Protein AF-A0A9Q0JGZ7-F1 (afdb_monomer)

Solvent-accessible surface area (backbone atoms only — not comparable to full-atom values): 4242 Å² total; per-residue (Å²): 134,83,73,54,70,63,51,52,52,50,54,50,50,53,52,55,49,52,53,51,52,49,52,53,50,52,51,73,65,39,87,82,50,84,77,65,100,62,84,49,75,63,56,52,53,52,49,45,44,70,41,78,84,48,96,61,80,52,46,72,67,55,55,53,61,74,78,106

pLDDT: mean 81.52, std 9.19, range [41.75, 91.19]

Structure (mmCIF, N/CA/C/O backbone):
data_AF-A0A9Q0JGZ7-F1
#
_entry.id   AF-A0A9Q0JGZ7-F1
#
loop_
_atom_site.group_PDB
_atom_site.id
_atom_site.type_symbol
_atom_site.label_atom_id
_atom_site.label_alt_id
_atom_site.label_comp_id
_atom_site.label_asym_id
_atom_site.label_entity_id
_atom_site.label_seq_id
_atom_site.pdbx_PDB_ins_code
_atom_site.Cartn_x
_atom_site.Cartn_y
_atom_site.Cartn_z
_atom_site.occupan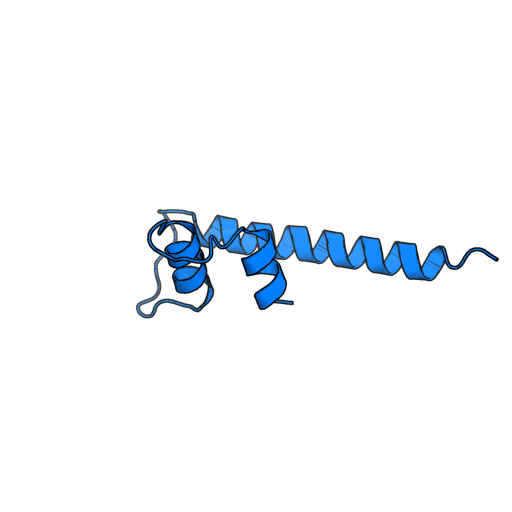cy
_atom_site.B_iso_or_equiv
_atom_site.auth_seq_id
_atom_site.auth_comp_id
_atom_site.auth_asym_id
_atom_site.auth_atom_id
_atom_site.pdbx_PDB_model_num
ATOM 1 N N . MET A 1 1 ? 20.031 4.313 -29.544 1.00 41.75 1 MET A N 1
ATOM 2 C CA . MET A 1 1 ? 20.590 3.405 -28.517 1.00 41.75 1 MET A CA 1
ATOM 3 C C . MET A 1 1 ? 19.510 3.114 -27.490 1.00 41.75 1 MET A C 1
ATOM 5 O O . MET A 1 1 ? 18.970 4.045 -26.911 1.00 41.75 1 MET A O 1
ATOM 9 N N . ARG A 1 2 ? 19.128 1.844 -27.328 1.00 51.94 2 ARG A N 1
ATOM 10 C CA . ARG A 1 2 ? 18.086 1.413 -26.388 1.00 51.94 2 ARG A CA 1
ATOM 11 C C . ARG A 1 2 ? 18.707 1.244 -24.999 1.00 51.94 2 ARG A C 1
ATOM 13 O O . ARG A 1 2 ? 19.416 0.271 -24.771 1.00 51.94 2 ARG A O 1
ATOM 20 N N . ILE A 1 3 ? 18.383 2.128 -24.057 1.00 58.44 3 ILE A N 1
ATOM 21 C CA . ILE A 1 3 ? 18.643 1.933 -22.613 1.00 58.44 3 ILE A CA 1
ATOM 22 C C . ILE A 1 3 ? 17.620 0.920 -22.037 1.00 58.44 3 ILE A C 1
ATOM 24 O O . ILE A 1 3 ? 17.093 1.073 -20.942 1.00 58.44 3 ILE A O 1
ATOM 28 N N . THR A 1 4 ? 17.258 -0.122 -22.798 1.00 68.56 4 THR A N 1
ATOM 29 C CA . THR A 1 4 ? 16.083 -0.956 -22.485 1.00 68.56 4 THR A CA 1
ATOM 30 C C . THR A 1 4 ? 16.355 -2.033 -21.450 1.00 68.56 4 THR A C 1
ATOM 32 O O . THR A 1 4 ? 15.420 -2.484 -20.807 1.00 68.56 4 THR A O 1
ATOM 35 N N . GLY A 1 5 ? 17.610 -2.451 -21.262 1.00 77.00 5 GLY A N 1
ATOM 36 C CA . GLY A 1 5 ? 17.943 -3.484 -20.275 1.00 77.00 5 GLY A CA 1
ATOM 37 C C . GLY A 1 5 ? 17.825 -2.989 -18.831 1.00 77.00 5 GLY A C 1
ATOM 38 O O . GLY A 1 5 ? 17.241 -3.669 -17.992 1.00 77.00 5 GLY A O 1
ATOM 39 N N . LEU A 1 6 ? 18.345 -1.791 -18.541 1.00 80.94 6 LEU A N 1
ATOM 40 C CA . LEU A 1 6 ? 18.270 -1.198 -17.203 1.00 80.94 6 LEU A CA 1
ATOM 41 C C . LEU A 1 6 ? 16.844 -0.743 -16.869 1.00 80.94 6 LEU A C 1
ATOM 43 O O . LEU A 1 6 ? 16.367 -1.030 -15.776 1.00 80.94 6 LEU A O 1
ATOM 47 N N . ALA A 1 7 ? 16.151 -0.117 -17.829 1.00 83.94 7 ALA A N 1
ATOM 48 C CA . ALA A 1 7 ? 14.752 0.276 -17.672 1.00 83.94 7 ALA A CA 1
AT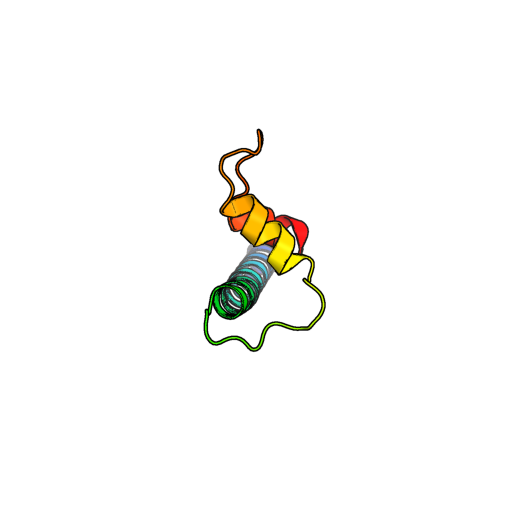OM 49 C C . ALA A 1 7 ? 13.842 -0.937 -17.408 1.00 83.94 7 ALA A C 1
ATOM 51 O O . ALA A 1 7 ? 13.074 -0.921 -16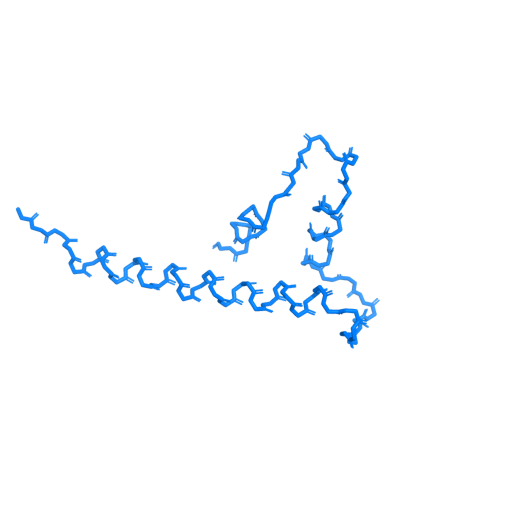.454 1.00 83.94 7 ALA A O 1
ATOM 52 N N . ALA A 1 8 ? 14.004 -2.038 -18.154 1.00 85.56 8 ALA A N 1
ATOM 53 C CA . ALA A 1 8 ? 13.217 -3.254 -17.931 1.00 85.56 8 ALA A CA 1
ATOM 54 C C . ALA A 1 8 ? 13.470 -3.893 -16.553 1.00 85.56 8 ALA A C 1
ATOM 56 O O . ALA A 1 8 ? 12.547 -4.415 -15.932 1.00 85.56 8 ALA A O 1
ATOM 57 N N . ARG A 1 9 ? 14.714 -3.850 -16.052 1.00 85.62 9 ARG A N 1
ATOM 58 C CA . ARG A 1 9 ? 15.036 -4.327 -14.695 1.00 85.62 9 ARG A CA 1
ATOM 59 C C . ARG A 1 9 ? 14.408 -3.443 -13.620 1.00 85.62 9 ARG A C 1
ATOM 61 O O . ARG A 1 9 ? 13.888 -3.973 -12.646 1.00 85.62 9 ARG A O 1
ATOM 68 N N . LEU A 1 10 ? 14.434 -2.124 -13.809 1.00 86.88 10 LEU A N 1
ATOM 69 C CA . LEU A 1 10 ? 13.795 -1.174 -12.902 1.00 86.88 10 LEU A CA 1
ATOM 70 C C . LEU A 1 10 ? 12.276 -1.383 -12.859 1.00 86.88 10 LEU A C 1
ATOM 72 O O . LEU A 1 10 ? 11.719 -1.531 -11.779 1.00 86.88 10 LEU A O 1
ATOM 76 N N . GLU A 1 11 ? 11.622 -1.471 -14.019 1.00 87.50 11 GLU A N 1
ATOM 77 C CA . GLU A 1 11 ? 10.181 -1.733 -14.112 1.00 87.50 11 GLU A CA 1
ATOM 78 C C . GLU A 1 11 ? 9.790 -3.056 -13.453 1.00 87.50 11 GLU A C 1
ATOM 80 O O . GLU A 1 11 ? 8.768 -3.131 -12.772 1.00 87.50 11 GLU A O 1
ATOM 85 N N . LYS A 1 12 ? 10.605 -4.102 -13.635 1.00 88.88 12 LYS A N 1
ATOM 86 C CA . LYS A 1 12 ? 10.388 -5.388 -12.971 1.00 88.88 12 LYS A CA 1
ATOM 87 C C . LYS A 1 12 ? 10.449 -5.242 -11.450 1.00 88.88 12 LYS A C 1
ATOM 89 O O . LYS A 1 12 ? 9.528 -5.691 -10.778 1.00 88.88 12 LYS A O 1
ATOM 94 N N . ASN A 1 13 ? 11.482 -4.583 -10.927 1.00 88.06 13 ASN A N 1
ATOM 95 C CA . ASN A 1 13 ? 11.625 -4.373 -9.487 1.00 88.06 13 ASN A CA 1
ATOM 96 C C . ASN A 1 13 ? 10.458 -3.552 -8.921 1.00 88.06 13 ASN A C 1
ATOM 98 O O . ASN A 1 13 ? 9.890 -3.937 -7.909 1.00 88.06 13 ASN A O 1
ATOM 102 N N . ILE A 1 14 ? 10.054 -2.464 -9.590 1.00 86.75 14 ILE A N 1
ATOM 103 C CA . ILE A 1 14 ? 8.912 -1.638 -9.160 1.00 86.75 14 ILE A CA 1
ATOM 104 C C . ILE A 1 14 ? 7.635 -2.478 -9.077 1.00 86.75 14 ILE A C 1
ATOM 106 O O . ILE A 1 14 ? 6.911 -2.377 -8.093 1.00 86.75 14 ILE A O 1
ATOM 110 N N . LYS A 1 15 ? 7.373 -3.341 -10.067 1.00 89.31 15 LYS A N 1
ATOM 111 C CA . LYS A 1 15 ? 6.212 -4.244 -10.041 1.00 89.31 15 LYS A CA 1
ATOM 112 C C . LYS A 1 15 ? 6.288 -5.263 -8.908 1.00 89.31 15 LYS A C 1
ATOM 114 O O . LYS A 1 15 ? 5.277 -5.527 -8.271 1.00 89.31 15 LYS A O 1
ATOM 119 N N . GLU A 1 16 ? 7.459 -5.843 -8.659 1.00 90.62 16 GLU A N 1
ATOM 120 C CA . GLU A 1 16 ? 7.643 -6.790 -7.552 1.00 90.62 16 GLU A CA 1
ATOM 121 C C . GLU A 1 16 ? 7.410 -6.116 -6.194 1.00 90.62 16 GLU A C 1
ATOM 123 O O . GLU A 1 16 ? 6.709 -6.674 -5.350 1.00 90.62 16 GLU A O 1
ATOM 128 N N . PHE A 1 17 ? 7.914 -4.894 -6.008 1.00 89.12 17 PHE A N 1
ATOM 129 C CA . PHE A 1 17 ? 7.630 -4.107 -4.812 1.00 89.12 17 PHE A CA 1
ATOM 130 C C . PHE A 1 17 ? 6.149 -3.741 -4.698 1.00 89.12 17 PHE A C 1
ATOM 132 O O . PHE A 1 17 ? 5.584 -3.867 -3.618 1.00 89.12 17 PHE A O 1
ATOM 139 N N . ASP A 1 18 ? 5.500 -3.338 -5.790 1.00 88.75 18 ASP A N 1
ATOM 140 C CA . ASP A 1 18 ? 4.072 -3.010 -5.785 1.00 88.75 18 ASP A CA 1
ATOM 141 C C . ASP A 1 18 ? 3.216 -4.193 -5.305 1.00 88.75 18 ASP A C 1
ATOM 143 O O . ASP A 1 18 ? 2.362 -4.028 -4.432 1.00 88.75 18 ASP A O 1
ATOM 147 N N . VAL A 1 19 ? 3.511 -5.400 -5.800 1.00 91.19 19 VAL A N 1
ATOM 148 C CA . VAL A 1 19 ? 2.864 -6.644 -5.356 1.00 91.19 19 VAL A CA 1
ATOM 149 C C . VAL A 1 19 ? 3.147 -6.916 -3.879 1.00 91.19 19 VAL A C 1
ATOM 151 O O . VAL A 1 19 ? 2.225 -7.233 -3.131 1.00 91.19 19 VAL A O 1
ATOM 154 N N . PHE A 1 20 ? 4.398 -6.764 -3.443 1.00 90.38 20 PHE A N 1
ATOM 155 C CA . PHE A 1 20 ? 4.791 -6.973 -2.049 1.00 90.38 20 PHE A CA 1
ATOM 156 C C . PHE A 1 20 ? 4.048 -6.031 -1.089 1.00 90.38 20 PHE A C 1
ATOM 158 O O . PHE A 1 20 ? 3.457 -6.483 -0.109 1.00 90.38 20 PHE A O 1
ATOM 165 N N . TYR A 1 21 ? 4.004 -4.730 -1.387 1.00 88.00 21 TYR A N 1
ATOM 166 C CA . TYR A 1 21 ? 3.278 -3.768 -0.555 1.00 88.00 21 TYR A CA 1
ATOM 167 C C . TYR A 1 21 ? 1.766 -3.993 -0.598 1.00 88.00 21 TYR A C 1
ATOM 169 O O . TYR A 1 21 ? 1.103 -3.811 0.421 1.00 88.00 21 TYR A O 1
ATOM 177 N N . GLN A 1 22 ? 1.215 -4.416 -1.740 1.00 88.50 22 GLN A N 1
ATOM 178 C CA . GLN A 1 22 ? -0.201 -4.767 -1.836 1.00 88.50 22 GLN A CA 1
ATOM 179 C C . GLN A 1 22 ? -0.548 -5.931 -0.902 1.00 88.50 22 GLN A C 1
ATOM 181 O O . GLN A 1 22 ? -1.525 -5.837 -0.171 1.00 88.50 22 GLN A O 1
ATOM 186 N N . GLN A 1 23 ? 0.283 -6.977 -0.853 1.00 89.94 23 GLN A N 1
ATOM 187 C CA . GLN A 1 23 ? 0.080 -8.108 0.059 1.00 89.94 23 GLN A CA 1
ATOM 188 C C . GLN A 1 23 ? 0.096 -7.678 1.528 1.00 89.94 23 GLN A C 1
ATOM 190 O O . GLN A 1 23 ? -0.752 -8.113 2.302 1.00 89.94 23 GLN A O 1
ATOM 195 N N . ILE A 1 24 ? 1.027 -6.796 1.901 1.00 87.75 24 ILE A N 1
ATOM 196 C CA . ILE A 1 24 ? 1.096 -6.248 3.260 1.00 87.75 24 ILE A CA 1
ATOM 197 C C . ILE A 1 24 ? -0.174 -5.453 3.573 1.00 87.75 24 ILE A C 1
ATOM 199 O O . ILE A 1 24 ? -0.784 -5.661 4.618 1.00 87.75 24 ILE A O 1
ATOM 203 N N . ILE A 1 25 ? -0.598 -4.563 2.674 1.00 87.38 25 ILE A N 1
ATOM 204 C CA . ILE A 1 25 ? -1.828 -3.782 2.845 1.00 87.38 25 ILE A CA 1
ATOM 205 C C . ILE A 1 25 ? -3.035 -4.710 3.008 1.00 87.38 25 ILE A C 1
ATOM 207 O O . ILE A 1 25 ? -3.834 -4.507 3.919 1.00 87.38 25 ILE A O 1
ATOM 211 N N . ASP A 1 26 ? -3.150 -5.738 2.171 1.00 88.12 26 ASP A N 1
ATOM 212 C CA . ASP A 1 26 ?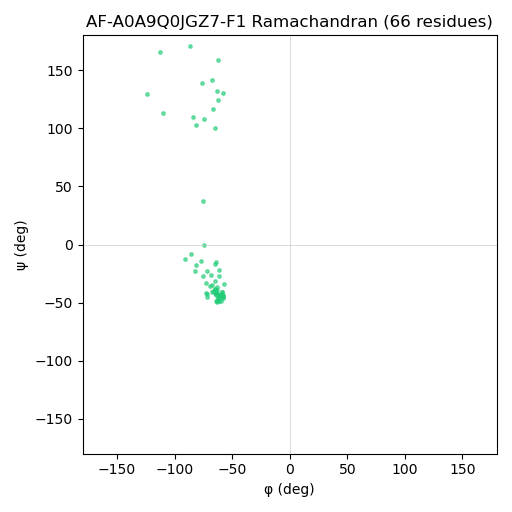 -4.254 -6.694 2.215 1.00 88.12 26 ASP A CA 1
ATOM 213 C C . ASP A 1 26 ? -4.268 -7.474 3.542 1.00 88.12 26 ASP A C 1
ATOM 215 O O . ASP A 1 26 ? -5.333 -7.659 4.132 1.00 88.12 26 ASP A O 1
ATOM 219 N N . GLU A 1 27 ? -3.098 -7.850 4.071 1.00 87.06 27 GLU A N 1
ATOM 220 C CA . GLU A 1 27 ? -2.967 -8.447 5.407 1.00 87.06 27 GLU A CA 1
ATOM 221 C C . GLU A 1 27 ? -3.457 -7.491 6.507 1.00 87.06 27 GLU A C 1
ATOM 223 O O . GLU A 1 27 ? -4.190 -7.900 7.406 1.00 87.06 27 GLU A O 1
ATOM 228 N N . HIS A 1 28 ? -3.109 -6.203 6.425 1.00 85.06 28 HIS A N 1
ATOM 229 C CA . HIS A 1 28 ? -3.531 -5.186 7.400 1.00 85.06 28 HIS A CA 1
ATOM 230 C C . HIS A 1 28 ? -5.022 -4.830 7.270 1.00 85.06 28 HIS A C 1
ATOM 232 O O . HIS A 1 28 ? -5.644 -4.365 8.228 1.00 85.06 28 HIS A O 1
ATOM 238 N N . LEU A 1 29 ? -5.620 -5.065 6.100 1.00 84.06 29 LEU A N 1
ATOM 239 C CA . LEU A 1 29 ? -7.055 -4.925 5.869 1.00 84.06 29 LEU A CA 1
ATOM 240 C C . LEU A 1 29 ? -7.859 -6.147 6.334 1.00 84.06 29 LEU A C 1
ATOM 242 O O . LEU A 1 29 ? -9.072 -6.004 6.519 1.00 84.06 29 LEU A O 1
ATOM 246 N N . ASP A 1 30 ? -7.228 -7.308 6.542 1.00 85.31 30 ASP A N 1
ATOM 247 C CA . ASP A 1 30 ? -7.915 -8.516 6.998 1.00 85.31 30 ASP A CA 1
ATOM 248 C C . ASP A 1 30 ? -8.448 -8.324 8.434 1.00 85.31 30 ASP A C 1
ATOM 250 O O . ASP A 1 30 ? -7.672 -8.185 9.385 1.00 85.31 30 ASP A O 1
ATOM 254 N N . PRO A 1 31 ? -9.778 -8.360 8.650 1.00 77.00 31 PRO A N 1
ATOM 255 C CA . PRO A 1 31 ? -10.359 -8.265 9.988 1.00 77.00 31 PRO A CA 1
ATOM 256 C C . PRO A 1 31 ? -9.979 -9.437 10.906 1.00 77.00 31 PRO A C 1
ATOM 258 O O . PRO A 1 31 ? -10.186 -9.342 12.116 1.00 77.00 31 PRO A O 1
ATOM 261 N N . LYS A 1 32 ? -9.451 -10.539 10.358 1.00 79.50 32 LYS A N 1
ATOM 262 C CA . LYS A 1 32 ? -8.954 -11.699 11.109 1.00 79.50 32 LYS A CA 1
ATOM 263 C C . LYS A 1 32 ? -7.503 -11.544 11.564 1.00 79.50 32 LYS A C 1
ATOM 265 O O . LYS A 1 32 ? -7.044 -12.388 12.337 1.00 79.50 32 LYS A O 1
ATOM 270 N N . ARG A 1 33 ? -6.783 -10.503 11.121 1.00 79.81 33 ARG A N 1
ATOM 271 C CA . ARG A 1 33 ? -5.419 -10.225 11.588 1.00 79.81 33 ARG A CA 1
ATOM 272 C C . ARG A 1 33 ? -5.436 -10.056 13.105 1.00 79.81 33 ARG A C 1
ATOM 274 O O . ARG A 1 33 ? -6.238 -9.296 13.653 1.00 79.81 33 ARG A O 1
ATOM 281 N N . SER A 1 34 ? -4.534 -10.752 13.795 1.00 76.12 34 SER A N 1
ATOM 282 C CA . SER A 1 34 ? -4.274 -10.488 15.209 1.00 76.12 34 SER A CA 1
ATOM 283 C C . SER A 1 34 ? -3.695 -9.084 15.330 1.00 76.12 34 SER A C 1
ATOM 285 O O . SER A 1 34 ? -2.519 -8.872 15.044 1.00 76.12 34 SER A O 1
ATOM 287 N N . LYS A 1 35 ? -4.537 -8.117 15.703 1.00 70.12 35 LYS A N 1
ATOM 288 C CA . LYS A 1 35 ? -4.094 -6.738 15.882 1.00 70.12 35 LYS A CA 1
ATOM 289 C C . LYS A 1 35 ? -3.046 -6.686 16.999 1.00 70.12 35 LYS A C 1
ATOM 291 O O . LYS A 1 35 ? -3.339 -7.154 18.105 1.00 70.12 35 LYS A O 1
ATOM 296 N N . PRO A 1 36 ? -1.842 -6.156 16.735 1.00 72.50 36 PRO A N 1
ATOM 297 C CA . PRO A 1 36 ? -0.862 -5.929 17.785 1.00 72.50 36 PRO A CA 1
ATOM 298 C C . PRO A 1 36 ? -1.404 -4.920 18.809 1.00 72.50 36 PRO A C 1
ATOM 300 O O . PRO A 1 36 ? -2.310 -4.140 18.526 1.00 72.50 36 PRO A O 1
ATOM 303 N N . ALA A 1 37 ? -0.845 -4.930 20.022 1.00 73.81 37 ALA A N 1
ATOM 304 C CA . ALA A 1 37 ? -1.254 -4.011 21.091 1.00 73.81 37 ALA A CA 1
ATOM 305 C C . ALA A 1 37 ? -0.962 -2.530 20.770 1.00 73.81 37 ALA A C 1
ATOM 307 O O . ALA A 1 37 ? -1.511 -1.643 21.419 1.00 73.81 37 ALA A O 1
ATOM 308 N N . GLN A 1 38 ? -0.098 -2.274 19.788 1.00 76.56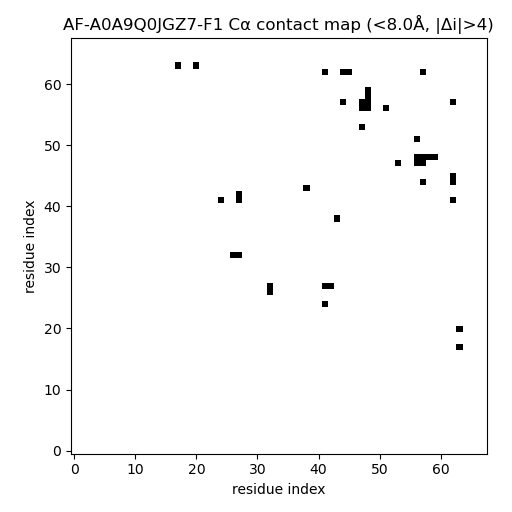 38 GLN A N 1
ATOM 309 C CA . GLN A 1 38 ? 0.260 -0.949 19.306 1.00 76.56 38 GLN A CA 1
ATOM 310 C C . GLN A 1 38 ? -0.002 -0.881 17.803 1.00 76.56 38 GLN A C 1
ATOM 312 O O . GLN A 1 38 ? 0.456 -1.755 17.070 1.00 76.56 38 GLN A O 1
ATOM 317 N N . GLU A 1 39 ? -0.719 0.155 17.372 1.00 80.25 39 GLU A N 1
ATOM 318 C CA . GLU A 1 39 ? -0.952 0.445 15.955 1.00 80.25 39 GLU A CA 1
ATOM 319 C C . GLU A 1 39 ? 0.377 0.751 15.260 1.00 80.25 39 GLU A C 1
ATOM 321 O O . GLU A 1 39 ? 1.197 1.529 15.765 1.00 80.25 39 GLU A O 1
ATOM 326 N N . ASP A 1 40 ? 0.595 0.119 14.110 1.00 84.44 40 ASP A N 1
ATOM 327 C CA . ASP A 1 40 ? 1.752 0.399 13.270 1.00 84.44 40 ASP A CA 1
ATOM 328 C C . ASP A 1 40 ? 1.469 1.569 12.305 1.00 84.44 40 ASP A C 1
ATOM 330 O O . ASP A 1 40 ? 0.353 2.083 12.187 1.00 84.44 40 ASP A O 1
ATOM 334 N N . ILE A 1 41 ? 2.510 2.052 11.620 1.00 85.69 41 ILE A N 1
ATOM 335 C CA . ILE A 1 41 ? 2.370 3.177 10.684 1.00 85.69 41 ILE A CA 1
ATOM 336 C C . ILE A 1 41 ? 1.404 2.852 9.532 1.00 85.69 41 ILE A C 1
ATOM 338 O O . ILE A 1 41 ? 0.768 3.760 8.999 1.00 85.69 41 ILE A O 1
ATOM 342 N N . LEU A 1 42 ? 1.259 1.574 9.163 1.00 86.44 42 LEU A N 1
ATOM 343 C CA . LEU A 1 42 ? 0.340 1.142 8.114 1.00 86.44 42 LEU A CA 1
ATOM 344 C C . LEU A 1 42 ? -1.102 1.220 8.601 1.00 86.44 42 LEU A C 1
ATOM 346 O O . LEU A 1 42 ? -1.947 1.724 7.865 1.00 86.44 42 LEU A O 1
ATOM 350 N N . ASP A 1 43 ? -1.378 0.809 9.837 1.00 85.88 43 ASP A N 1
ATOM 351 C CA . ASP A 1 43 ? -2.696 0.937 10.459 1.00 85.88 43 ASP A CA 1
ATOM 352 C C . ASP A 1 43 ? -3.149 2.407 10.489 1.00 85.88 43 ASP A C 1
ATOM 354 O O . ASP A 1 43 ? -4.269 2.725 10.073 1.00 85.88 43 ASP A O 1
ATOM 358 N N . VAL A 1 44 ? -2.252 3.325 10.876 1.00 86.81 44 VAL A N 1
ATOM 359 C CA . VAL A 1 44 ? -2.524 4.774 10.895 1.00 86.81 44 VAL A CA 1
ATOM 360 C C . VAL A 1 44 ? -2.804 5.306 9.486 1.00 86.81 44 VAL A C 1
ATOM 362 O O . VAL A 1 44 ? -3.801 5.998 9.267 1.00 86.81 44 VAL A O 1
ATOM 365 N N . LEU A 1 45 ? -1.966 4.963 8.503 1.00 87.50 45 LEU A N 1
ATOM 366 C CA . LEU A 1 45 ? -2.135 5.403 7.115 1.00 87.50 45 LEU A CA 1
ATOM 367 C C . LEU A 1 45 ? -3.418 4.841 6.478 1.00 87.50 45 LEU A C 1
ATOM 369 O O . LEU A 1 45 ? -4.116 5.555 5.754 1.00 87.50 45 LEU A O 1
ATOM 373 N N . LEU A 1 46 ? -3.772 3.589 6.774 1.00 86.25 46 LEU A N 1
ATOM 374 C CA . LEU A 1 46 ? -5.010 2.958 6.312 1.00 86.25 46 LEU A CA 1
ATOM 375 C C . LEU A 1 46 ? -6.245 3.565 6.982 1.00 86.25 46 LEU A C 1
ATOM 377 O O . LEU A 1 46 ? -7.281 3.721 6.331 1.00 86.25 46 LEU A O 1
ATOM 381 N N . GLN A 1 47 ? -6.153 3.943 8.257 1.00 85.19 47 GLN A N 1
ATOM 382 C CA . GLN A 1 47 ? -7.213 4.683 8.932 1.00 85.19 47 GLN A CA 1
ATOM 383 C C . GLN A 1 47 ? -7.413 6.061 8.296 1.00 85.19 47 GLN A C 1
ATOM 385 O O . GLN A 1 47 ? -8.549 6.433 8.012 1.00 85.19 47 GLN A O 1
ATOM 390 N N . MET A 1 48 ? -6.331 6.776 7.983 1.00 84.31 48 MET A N 1
ATOM 391 C CA . MET A 1 48 ? -6.392 8.055 7.267 1.00 84.31 48 MET A CA 1
ATOM 392 C C . MET A 1 48 ? -6.926 7.914 5.832 1.00 84.31 48 MET A C 1
ATOM 394 O O . MET A 1 48 ? -7.583 8.824 5.338 1.00 84.31 48 MET A O 1
ATOM 398 N N . HIS A 1 49 ? -6.689 6.782 5.158 1.00 83.75 49 HIS A N 1
ATOM 399 C CA . HIS A 1 49 ? -7.319 6.474 3.868 1.00 83.75 49 HIS A CA 1
ATOM 400 C C . HIS A 1 49 ? -8.840 6.274 3.992 1.00 83.75 49 HIS A C 1
ATOM 402 O O . HIS A 1 49 ? -9.602 6.725 3.135 1.00 83.75 49 HIS A O 1
ATOM 408 N N . LYS A 1 50 ? -9.296 5.603 5.059 1.00 81.44 50 LYS A N 1
ATOM 409 C CA . LYS A 1 50 ? -10.728 5.377 5.331 1.00 81.44 50 LYS A CA 1
ATOM 410 C C . LYS A 1 50 ? -11.438 6.650 5.791 1.00 81.44 50 LYS A C 1
ATOM 412 O O . LYS A 1 50 ? -12.618 6.838 5.486 1.00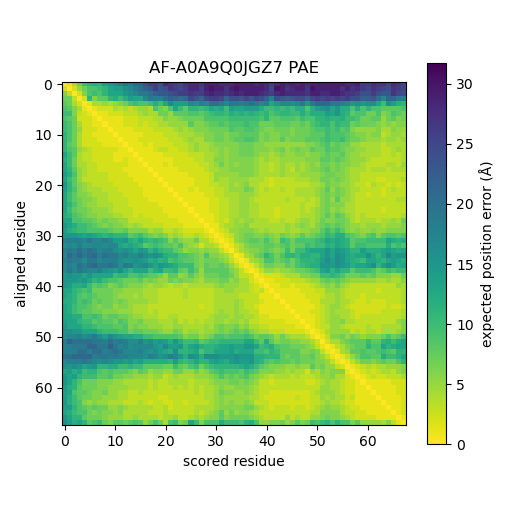 81.44 50 LYS A O 1
ATOM 417 N N . ASP A 1 51 ? -10.735 7.510 6.516 1.00 79.94 51 ASP A N 1
ATOM 418 C CA . ASP A 1 51 ? -11.280 8.742 7.059 1.00 79.94 51 ASP A CA 1
ATOM 419 C C . ASP A 1 51 ? -11.311 9.855 6.000 1.00 79.94 51 ASP A C 1
ATOM 421 O O . ASP A 1 51 ? -10.318 10.502 5.668 1.00 79.94 51 ASP A O 1
ATOM 425 N N . ARG A 1 52 ? -12.507 10.107 5.461 1.00 67.38 52 ARG A N 1
ATOM 426 C CA . ARG A 1 52 ? -12.742 11.167 4.469 1.00 67.38 52 ARG A CA 1
ATOM 427 C C . ARG A 1 52 ? -12.733 12.577 5.069 1.00 67.38 52 ARG A C 1
ATOM 429 O O . ARG A 1 52 ? -12.940 13.535 4.328 1.00 67.38 52 ARG A O 1
ATOM 436 N N . SER A 1 53 ? -12.526 12.718 6.380 1.00 70.19 53 SER A N 1
ATOM 437 C CA . SER A 1 53 ? -12.454 14.016 7.053 1.00 70.19 53 SER A CA 1
ATOM 438 C C . SER A 1 53 ? -11.119 14.736 6.832 1.00 70.19 53 SER A C 1
ATOM 440 O O . SER A 1 53 ? -11.015 15.934 7.115 1.00 70.19 53 SER A O 1
ATOM 442 N N . PHE A 1 54 ? -10.087 14.046 6.336 1.00 68.06 54 PHE A N 1
ATOM 443 C CA . PHE A 1 54 ? -8.810 14.678 6.024 1.00 68.06 54 PHE A CA 1
ATOM 444 C C . PHE A 1 54 ? -8.892 15.487 4.724 1.00 68.06 54 PHE A C 1
ATOM 446 O O . PHE A 1 54 ? -9.457 15.053 3.722 1.00 68.06 54 PHE A O 1
ATOM 453 N N . LYS A 1 55 ? -8.263 16.672 4.714 1.00 68.88 55 LYS A N 1
ATOM 454 C CA . LYS A 1 55 ? -8.149 17.515 3.506 1.00 68.88 55 LYS A CA 1
ATOM 455 C C . LYS A 1 55 ? -7.385 16.824 2.369 1.00 68.88 55 LYS A C 1
ATOM 457 O O . LYS A 1 55 ? -7.532 17.217 1.217 1.00 68.88 55 LYS A O 1
ATOM 462 N N . VAL A 1 56 ? -6.564 15.828 2.702 1.00 70.50 56 VAL A N 1
ATOM 463 C CA . VAL A 1 56 ? -5.812 15.006 1.755 1.00 70.50 56 VAL A CA 1
ATOM 464 C C . VAL A 1 56 ? -6.416 13.608 1.774 1.00 70.50 56 VAL A C 1
ATOM 466 O O . VAL A 1 56 ? -6.309 12.908 2.777 1.00 70.50 56 VAL A O 1
ATOM 469 N N . GLN A 1 57 ? -7.038 13.196 0.669 1.00 78.19 57 GLN A N 1
ATOM 470 C CA . GLN A 1 57 ? -7.410 11.796 0.477 1.00 78.19 57 GLN A CA 1
ATOM 471 C C . GLN A 1 57 ? -6.148 10.999 0.146 1.00 78.19 57 GLN A C 1
ATOM 473 O O . GLN A 1 57 ? -5.583 11.120 -0.944 1.00 78.19 57 GLN A O 1
ATOM 478 N N . LEU A 1 58 ? -5.690 10.191 1.099 1.00 82.62 58 LEU A N 1
ATOM 479 C CA . LEU A 1 58 ? -4.645 9.210 0.830 1.00 82.62 58 LEU A CA 1
ATOM 480 C C . LEU A 1 58 ? -5.201 8.130 -0.104 1.00 82.62 58 LEU A C 1
ATOM 482 O O . LEU A 1 58 ? -6.354 7.730 0.023 1.00 82.62 58 LEU A O 1
ATOM 486 N N . THR A 1 59 ? -4.390 7.663 -1.048 1.00 86.38 59 THR A N 1
ATOM 487 C CA . THR A 1 59 ? -4.675 6.504 -1.904 1.00 86.38 59 THR A CA 1
ATOM 488 C C . THR A 1 59 ? -3.700 5.394 -1.534 1.00 86.38 59 THR A C 1
ATOM 490 O O . THR A 1 59 ? -2.687 5.656 -0.881 1.00 86.38 59 THR A O 1
ATOM 493 N N . PHE A 1 60 ? -3.958 4.160 -1.967 1.00 84.81 60 PHE A N 1
ATOM 494 C CA . PHE A 1 60 ? -2.983 3.083 -1.780 1.00 84.81 60 PHE A CA 1
ATOM 495 C C . PHE A 1 60 ? -1.629 3.418 -2.412 1.00 84.81 60 PHE A C 1
ATOM 497 O O . PHE A 1 60 ? -0.604 3.109 -1.818 1.00 84.81 60 PHE A O 1
ATOM 504 N N . ASP A 1 61 ? -1.609 4.137 -3.536 1.00 85.56 61 ASP A N 1
ATOM 505 C CA . ASP A 1 61 ? -0.364 4.597 -4.158 1.00 85.56 61 ASP A CA 1
ATOM 506 C C . ASP A 1 61 ? 0.385 5.599 -3.274 1.00 85.56 61 ASP A C 1
ATOM 508 O O . ASP A 1 61 ? 1.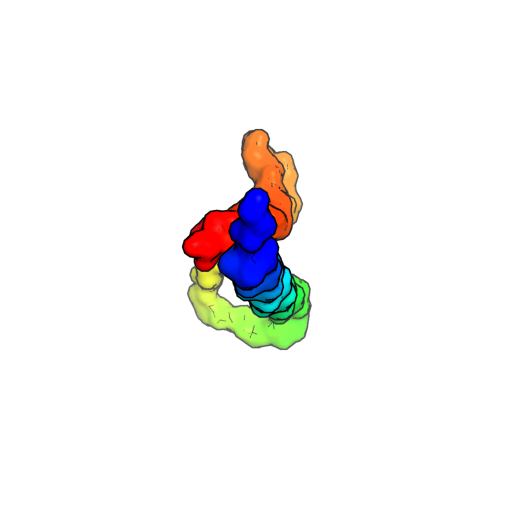604 5.518 -3.162 1.00 85.56 61 ASP A O 1
ATOM 512 N N . HIS A 1 62 ? -0.324 6.501 -2.582 1.00 87.38 62 HIS A N 1
ATOM 513 C CA . HIS A 1 62 ? 0.300 7.393 -1.599 1.00 87.38 62 HIS A CA 1
ATOM 514 C C . HIS A 1 62 ? 0.897 6.611 -0.422 1.00 87.38 62 HIS A C 1
ATOM 516 O O . HIS A 1 62 ? 1.997 6.926 0.018 1.00 87.38 62 HIS A O 1
ATOM 522 N N . ILE A 1 63 ? 0.207 5.577 0.068 1.00 87.31 63 ILE A N 1
ATOM 523 C CA . ILE A 1 63 ? 0.709 4.718 1.151 1.00 87.31 63 ILE A CA 1
ATOM 524 C C . ILE A 1 63 ? 1.965 3.970 0.690 1.00 87.31 63 ILE A C 1
ATOM 526 O O . ILE A 1 63 ? 2.985 4.020 1.370 1.00 87.31 63 ILE A O 1
ATOM 530 N N . LYS A 1 64 ? 1.929 3.346 -0.493 1.00 87.44 64 LYS A N 1
ATOM 531 C CA . LYS A 1 64 ? 3.087 2.668 -1.098 1.00 87.44 64 LYS A CA 1
ATOM 532 C C . LYS A 1 64 ? 4.266 3.624 -1.301 1.00 87.44 64 LYS A C 1
ATOM 534 O O . LYS A 1 64 ? 5.392 3.259 -0.992 1.00 87.44 64 LYS A O 1
ATOM 539 N N . ALA A 1 65 ? 4.007 4.854 -1.747 1.00 86.69 65 ALA A N 1
ATOM 540 C CA . ALA A 1 65 ? 5.031 5.877 -1.949 1.00 86.69 65 ALA A CA 1
ATOM 541 C C . ALA A 1 65 ? 5.665 6.393 -0.646 1.00 86.69 65 ALA A C 1
ATOM 543 O O . ALA A 1 65 ? 6.795 6.855 -0.679 1.00 86.69 65 ALA A O 1
ATOM 544 N N . ILE A 1 66 ? 4.963 6.331 0.490 1.00 86.69 66 ILE A N 1
ATOM 545 C CA . ILE A 1 66 ? 5.531 6.675 1.806 1.00 86.69 66 ILE A CA 1
ATOM 546 C C . ILE A 1 66 ? 6.466 5.562 2.315 1.00 86.69 66 IL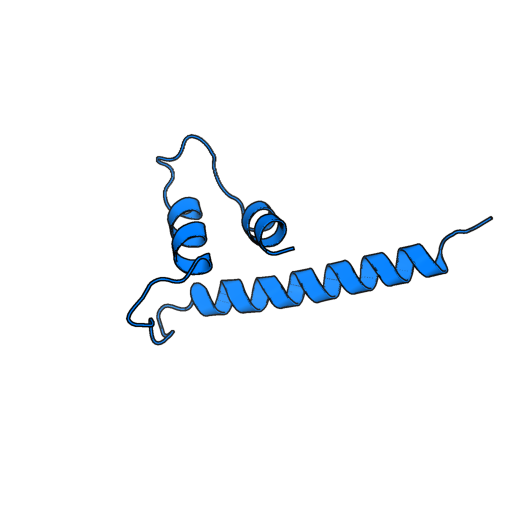E A C 1
ATOM 548 O O . ILE A 1 66 ? 7.371 5.828 3.101 1.00 86.69 66 ILE A O 1
ATOM 552 N N . LEU A 1 67 ? 6.238 4.317 1.888 1.00 83.06 67 LEU A N 1
ATOM 553 C CA . LEU A 1 67 ? 6.999 3.137 2.315 1.00 83.06 67 LEU A CA 1
ATOM 554 C C . LEU A 1 67 ? 8.209 2.815 1.418 1.00 83.06 67 LEU A C 1
ATOM 556 O O . LEU A 1 67 ? 9.005 1.949 1.791 1.00 83.06 67 LEU A O 1
ATOM 560 N N . MET A 1 68 ? 8.303 3.447 0.243 1.00 76.50 68 MET A N 1
ATOM 561 C CA . MET A 1 68 ? 9.413 3.354 -0.720 1.00 76.50 68 MET A CA 1
ATOM 562 C C . MET A 1 68 ? 10.412 4.492 -0.524 1.00 76.50 68 MET A C 1
ATOM 564 O O . MET A 1 68 ? 11.627 4.203 -0.606 1.00 76.50 68 MET A O 1
#

Foldseek 3Di:
DDPPPVV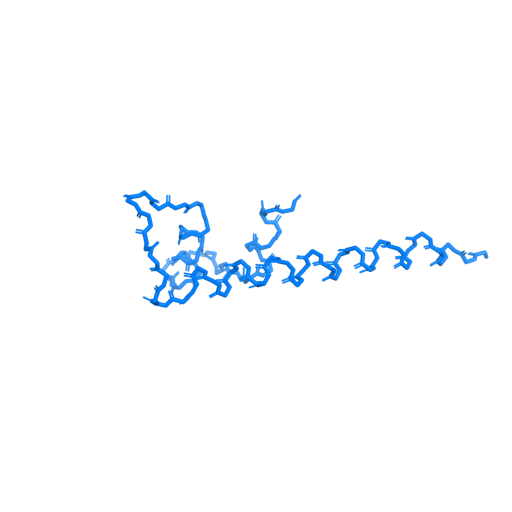VVVVVVVVVLVVVLVVVLVLLVDPPRPDPPDDDPSNVLVVQCVDPPDPDNDDSVNVSVVVD

Nearest PDB structures (foldseek):
  5gmu-assembly1_A  TM=3.306E-01  e=8.582E+00  Bacillus subtilis subsp. subtilis str. 168

InterPro domains:
  IPR036396 Cytochrome P450 superfamily [SSF48264] (3-68)

Radius of gyration: 15.61 Å; Cα contacts (8 Å, |Δi|>4): 21; chains: 1; bounding box: 33×29×50 Å

Organism: NCBI:txid218843

Secondary structure (DSSP, 8-state):
---HHHHHHHHHHHHHHHHHHHHHHHHHH-TTS---SS--HHHHHHHHHH-TTSSS---HHHHHHHH-

Sequence (68 aa):
MRITGLAARLEKNIKEFDVFYQQIIDEHLDPKRSKPAQEDILDVLLQMHKDRSFKVQLTFDHIKAILM

Mean predicted aligned error: 7.27 Å